Protein AF-A0A7J9MGV5-F1 (afdb_monomer_lite)

Sequence (72 aa):
MGHALATEGGFCTGSARVIDHQRLSSSGYVFSASLPPYLASAAITAIDILEQNPDLTSKLKENIAILWKGWF

pLDDT: mean 95.54, std 5.61, range [56.66, 98.25]

Secondary structure (DSSP, 8-state):
-TTTT-S--------HHHHHHHHHH-HHHHTSPPPPHHHHHHHHHHHHHHHH-THHHHHHHHHHHHHHHHH-

Radius of gyration: 17.15 Å; chains: 1; bounding box: 34×28×45 Å

Organism: Gossypium schwendimanii (NCBI:txid34291)

Foldseek 3Di:
DVDQLVADDDDDDDDPVVVVCCCVPPPCNPVDDDDDPVRVVSSVVSVVCCVVCVVVVVVVVVVVVVVVVVVD

InterPro domains:
  IPR004839 Aminotransferase, class I/classII, large domain [PF00155] (3-67)
  IPR015421 Pyridoxal phosphate-dependent transferase, major domain [G3DSA:3.40.640.10] (2-53)
  IPR015422 Pyridoxal phosphate-dependent transferase, small domain [G3DSA:3.90.1150.10] (54-68)
  IPR015424 Pyridoxal phosphate-dependent transferase [SSF53383] (3-70)
  IPR050087 8-amino-7-oxononanoate synthase class-II [PTHR13693] (1-70)

Structure (mmCIF, N/CA/C/O backbone):
data_AF-A0A7J9MGV5-F1
#
_entry.id   AF-A0A7J9MGV5-F1
#
loop_
_atom_site.group_PDB
_atom_site.id
_atom_site.type_symbol
_atom_site.label_atom_id
_atom_site.label_alt_id
_atom_site.label_comp_id
_atom_site.label_asym_id
_atom_site.label_entity_id
_atom_site.label_seq_id
_atom_site.pdbx_PDB_ins_code
_atom_site.Cartn_x
_atom_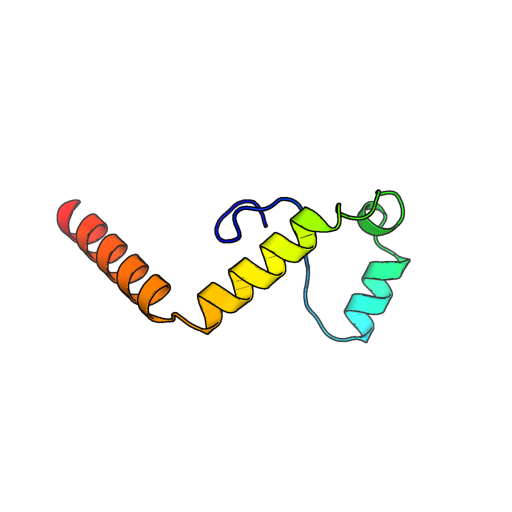site.Cartn_y
_atom_site.Cartn_z
_atom_site.occupancy
_atom_site.B_iso_or_equiv
_atom_site.auth_seq_id
_atom_site.auth_comp_id
_atom_site.auth_asym_id
_atom_site.auth_atom_id
_atom_site.pdbx_PDB_model_num
ATOM 1 N N . MET A 1 1 ? 2.196 4.910 2.263 1.00 96.44 1 MET A N 1
ATOM 2 C CA . MET A 1 1 ? 1.687 3.675 2.894 1.00 96.44 1 MET A CA 1
ATOM 3 C C . MET A 1 1 ? 2.030 3.585 4.388 1.00 96.44 1 MET A C 1
ATOM 5 O O . MET A 1 1 ? 1.376 2.819 5.078 1.00 96.44 1 MET A O 1
ATOM 9 N N . GLY A 1 2 ? 2.914 4.445 4.928 1.00 96.88 2 GLY A N 1
ATOM 10 C CA . GLY A 1 2 ? 3.379 4.442 6.336 1.00 96.88 2 GLY A CA 1
ATOM 11 C C . GLY A 1 2 ? 2.386 4.782 7.447 1.00 96.88 2 GLY A C 1
ATOM 12 O O . GLY A 1 2 ? 2.816 5.124 8.538 1.00 96.88 2 GLY A O 1
ATOM 13 N N . HIS A 1 3 ? 1.084 4.716 7.183 1.00 96.25 3 HIS A N 1
ATOM 14 C CA . HIS A 1 3 ? 0.044 4.969 8.181 1.00 96.25 3 HIS A CA 1
ATOM 15 C C . HIS A 1 3 ? -0.783 3.691 8.360 1.00 96.25 3 HIS A C 1
ATOM 17 O O . HIS A 1 3 ? -0.270 2.693 8.852 1.00 96.25 3 HIS A O 1
ATOM 23 N N . ALA A 1 4 ? -2.029 3.678 7.877 1.00 95.50 4 ALA A N 1
ATOM 24 C CA . ALA A 1 4 ? -2.955 2.556 8.032 1.00 95.50 4 ALA A CA 1
ATOM 25 C C . ALA A 1 4 ? -2.446 1.208 7.482 1.00 95.50 4 ALA A C 1
ATOM 27 O O . ALA A 1 4 ? -2.903 0.171 7.942 1.00 95.50 4 ALA A O 1
ATOM 28 N N . LEU A 1 5 ? -1.509 1.211 6.523 1.00 97.19 5 LEU A N 1
ATOM 29 C CA . LEU A 1 5 ? -0.969 -0.015 5.918 1.00 97.19 5 LEU A CA 1
ATOM 30 C C . LEU A 1 5 ? 0.313 -0.530 6.595 1.00 97.19 5 LEU A C 1
ATOM 32 O O . LEU A 1 5 ? 0.864 -1.525 6.138 1.00 97.19 5 LEU A O 1
ATOM 36 N N . ALA A 1 6 ? 0.807 0.143 7.643 1.00 96.00 6 ALA A N 1
ATOM 37 C CA . ALA A 1 6 ? 1.957 -0.287 8.452 1.00 96.00 6 ALA A CA 1
ATOM 38 C C . ALA A 1 6 ? 3.217 -0.703 7.647 1.00 96.00 6 ALA A C 1
ATOM 40 O O . ALA A 1 6 ? 3.948 -1.612 8.033 1.00 96.00 6 ALA A O 1
ATOM 41 N N . THR A 1 7 ? 3.478 -0.034 6.520 1.00 97.12 7 THR A N 1
ATOM 42 C CA . THR A 1 7 ? 4.587 -0.325 5.588 1.00 97.12 7 THR A CA 1
ATOM 43 C C . THR A 1 7 ? 5.105 0.960 4.939 1.00 97.12 7 THR A C 1
ATOM 45 O O . THR A 1 7 ? 4.450 1.995 5.007 1.00 97.12 7 THR A O 1
ATOM 48 N N . GLU A 1 8 ? 6.253 0.940 4.271 1.00 95.94 8 GLU A N 1
ATOM 49 C CA . GLU A 1 8 ? 6.821 2.125 3.614 1.00 95.94 8 GLU A CA 1
ATOM 50 C C . GLU A 1 8 ? 6.438 2.233 2.126 1.00 95.94 8 GLU A C 1
ATOM 52 O O . GLU A 1 8 ? 5.914 1.298 1.525 1.00 95.94 8 GLU A O 1
ATOM 57 N N . GLY A 1 9 ? 6.690 3.393 1.516 1.00 94.50 9 GLY A N 1
ATOM 58 C CA . GLY A 1 9 ? 6.423 3.662 0.103 1.00 94.50 9 GLY A CA 1
ATOM 59 C C . GLY A 1 9 ? 5.089 4.363 -0.152 1.00 94.50 9 GLY A C 1
ATOM 60 O O . GLY A 1 9 ? 4.401 4.826 0.767 1.00 94.50 9 GLY A O 1
ATOM 61 N N . GLY A 1 10 ? 4.707 4.457 -1.422 1.00 93.94 10 GLY A N 1
ATOM 62 C CA . GLY A 1 10 ? 3.504 5.151 -1.876 1.00 93.94 10 GLY A CA 1
ATOM 63 C C . GLY A 1 10 ? 2.964 4.558 -3.171 1.00 93.94 10 GLY A C 1
ATOM 64 O O . GLY A 1 10 ? 3.689 3.896 -3.907 1.00 93.94 10 GLY A O 1
ATOM 65 N N . PHE A 1 11 ? 1.686 4.804 -3.439 1.00 94.38 11 PHE A N 1
ATOM 66 C CA . PHE A 1 11 ? 1.042 4.454 -4.699 1.00 94.38 11 PHE A CA 1
ATOM 67 C C . PHE A 1 11 ? 0.140 5.607 -5.148 1.00 94.38 11 PHE A C 1
ATOM 69 O O . PHE A 1 11 ? -0.245 6.458 -4.346 1.00 94.38 11 PHE A O 1
ATOM 76 N N . CYS A 1 12 ? -0.191 5.624 -6.433 1.00 93.88 12 CYS A N 1
ATOM 77 C CA . CYS A 1 12 ? -1.215 6.488 -7.006 1.00 93.88 12 CYS A CA 1
ATOM 78 C C . CYS A 1 12 ? -2.129 5.641 -7.895 1.00 93.88 12 CYS A C 1
ATOM 80 O O . CYS A 1 12 ? -1.725 4.584 -8.383 1.00 93.88 12 CYS A O 1
ATOM 82 N N . THR A 1 13 ? -3.367 6.087 -8.079 1.00 95.62 13 THR A N 1
ATOM 83 C CA . THR A 1 13 ? -4.357 5.414 -8.922 1.00 95.62 13 THR A CA 1
ATOM 84 C C . THR A 1 13 ? -4.940 6.413 -9.914 1.00 95.62 13 THR A C 1
ATOM 86 O O . THR A 1 13 ? -4.977 7.619 -9.669 1.00 95.62 13 THR A O 1
ATOM 89 N N . GLY A 1 14 ? -5.356 5.918 -11.073 1.00 96.62 14 GLY A N 1
ATOM 90 C CA . GLY A 1 14 ? -5.872 6.742 -12.156 1.00 96.62 14 GLY A CA 1
ATOM 91 C C . GLY A 1 14 ? -6.157 5.903 -13.394 1.00 96.62 14 GLY A C 1
ATOM 92 O O . GLY A 1 14 ? -5.969 4.688 -13.393 1.00 96.62 14 GLY A O 1
ATOM 93 N N . SER A 1 15 ? -6.608 6.553 -14.468 1.00 98.06 15 SER A N 1
ATOM 94 C CA . SER A 1 15 ? -6.772 5.879 -15.764 1.00 98.06 15 SER A CA 1
ATOM 95 C C . SER A 1 15 ? -5.436 5.338 -16.283 1.00 98.06 15 SER A C 1
ATOM 97 O O . SER A 1 15 ? -4.397 5.943 -16.015 1.00 98.06 15 SER A O 1
ATOM 99 N N . ALA A 1 16 ? -5.470 4.279 -17.098 1.00 97.19 16 ALA A N 1
ATOM 100 C CA . ALA A 1 16 ? -4.270 3.696 -17.709 1.00 97.19 16 ALA A CA 1
ATOM 101 C C . ALA A 1 16 ? -3.376 4.763 -18.366 1.00 97.19 16 ALA A C 1
ATOM 103 O O . ALA A 1 16 ? -2.206 4.875 -18.030 1.00 97.19 16 ALA A O 1
ATOM 104 N N . ARG A 1 17 ? -3.970 5.666 -19.161 1.00 97.56 17 ARG A N 1
ATOM 105 C CA . ARG A 1 17 ? -3.258 6.785 -19.802 1.00 97.56 17 ARG A CA 1
ATOM 106 C C . ARG A 1 17 ? -2.498 7.677 -18.813 1.00 97.56 17 ARG A C 1
ATOM 108 O O . ARG A 1 17 ? -1.405 8.143 -19.120 1.00 97.56 17 ARG A O 1
ATOM 115 N N . VAL A 1 18 ? -3.089 7.966 -17.653 1.00 97.19 18 VAL A N 1
ATOM 116 C CA . VAL A 1 18 ? -2.453 8.803 -16.621 1.00 97.19 18 VAL A CA 1
ATOM 117 C C . VAL A 1 18 ? -1.317 8.043 -15.944 1.00 97.19 18 VAL A C 1
ATOM 119 O O . VAL A 1 18 ? -0.243 8.610 -15.764 1.00 97.19 18 VAL A O 1
ATOM 122 N N . ILE A 1 19 ? -1.529 6.766 -15.622 1.00 97.25 19 ILE A N 1
ATOM 123 C CA . ILE A 1 19 ? -0.510 5.918 -14.999 1.00 97.25 19 ILE A CA 1
ATOM 124 C C . ILE A 1 19 ? 0.678 5.696 -15.943 1.00 97.25 19 ILE A C 1
ATOM 126 O O . ILE A 1 19 ? 1.818 5.825 -15.506 1.00 97.25 19 ILE A O 1
ATOM 130 N N . ASP A 1 20 ? 0.438 5.439 -17.229 1.00 96.00 20 ASP A N 1
ATOM 131 C CA . ASP A 1 20 ? 1.494 5.275 -18.237 1.00 96.00 20 ASP A CA 1
ATOM 132 C C . ASP A 1 20 ? 2.328 6.551 -18.377 1.00 96.00 20 ASP A C 1
ATOM 134 O O . ASP A 1 20 ? 3.560 6.505 -18.369 1.00 96.00 20 ASP A O 1
ATOM 138 N N . HIS A 1 21 ? 1.664 7.711 -18.417 1.00 96.06 21 HIS A N 1
ATOM 139 C CA . HIS A 1 21 ? 2.352 8.998 -18.418 1.00 96.06 21 HIS A CA 1
ATOM 140 C C . HIS A 1 21 ? 3.191 9.192 -17.146 1.00 96.06 21 HIS A C 1
ATOM 142 O O . HIS A 1 21 ? 4.365 9.540 -17.232 1.00 96.06 21 HIS A O 1
ATOM 148 N N . GLN A 1 22 ? 2.637 8.916 -15.962 1.00 95.81 22 GLN A N 1
ATOM 149 C CA . GLN A 1 22 ? 3.371 9.044 -14.699 1.00 95.81 22 GLN A CA 1
ATOM 150 C C . GLN A 1 22 ? 4.565 8.087 -14.609 1.00 95.81 22 GLN A C 1
ATOM 152 O O . GLN A 1 22 ? 5.624 8.501 -14.143 1.00 95.81 22 GLN A O 1
ATOM 157 N N . ARG A 1 23 ? 4.439 6.842 -15.079 1.00 94.69 23 ARG A N 1
ATOM 158 C CA . ARG A 1 23 ? 5.534 5.856 -15.076 1.00 94.69 23 ARG A CA 1
ATOM 159 C C . ARG A 1 23 ? 6.730 6.303 -15.915 1.00 94.69 23 ARG A C 1
ATOM 161 O O . ARG A 1 23 ? 7.860 6.018 -15.539 1.00 94.69 23 ARG A O 1
ATOM 168 N N . LEU A 1 24 ? 6.485 6.997 -17.026 1.00 94.81 24 LEU A N 1
ATOM 169 C CA . LEU A 1 24 ? 7.539 7.454 -17.938 1.00 94.81 24 LEU A CA 1
ATOM 170 C C . LEU A 1 24 ? 8.054 8.861 -17.613 1.00 94.81 24 LEU A C 1
ATOM 172 O O . LEU A 1 24 ? 9.207 9.170 -17.900 1.00 94.81 24 LEU A O 1
ATOM 176 N N . SER A 1 25 ? 7.209 9.728 -17.053 1.00 96.06 25 SER A N 1
ATOM 177 C CA . SER A 1 25 ? 7.519 11.153 -16.863 1.00 96.06 25 SER A CA 1
ATOM 178 C C . SER A 1 25 ? 7.807 11.548 -15.411 1.00 96.06 25 SER A C 1
AT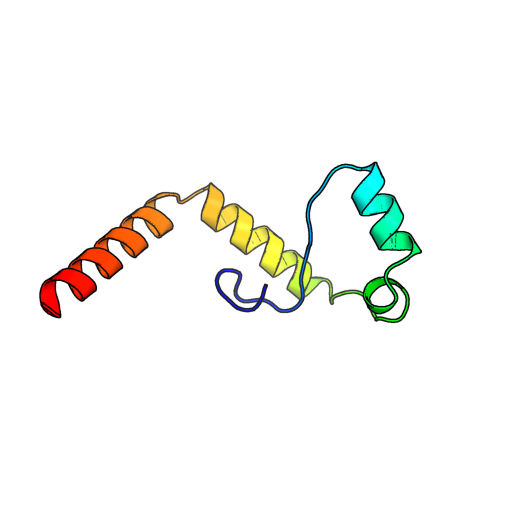OM 180 O O . SER A 1 25 ? 8.316 12.642 -15.172 1.00 96.06 25 SER A O 1
ATOM 182 N N . SER A 1 26 ? 7.514 10.695 -14.423 1.00 95.38 26 SER A N 1
ATOM 183 C CA . SER A 1 26 ? 7.805 10.996 -13.017 1.00 95.38 26 SER A CA 1
ATOM 184 C C . SER A 1 26 ? 9.267 10.716 -12.677 1.00 95.38 26 SER A C 1
ATOM 186 O O . SER A 1 26 ? 9.677 9.564 -12.540 1.00 95.38 26 SER A O 1
ATOM 188 N N . SER A 1 27 ? 10.040 11.780 -12.448 1.00 95.38 27 SER A N 1
ATOM 189 C CA . SER A 1 27 ? 11.434 11.681 -11.990 1.00 95.38 27 SER A CA 1
ATOM 190 C C . SER A 1 27 ? 11.564 10.856 -10.698 1.00 95.38 27 SER A C 1
ATOM 192 O O . SER A 1 27 ? 12.435 9.998 -10.592 1.00 95.38 27 SER A O 1
ATOM 194 N N . GLY A 1 28 ? 10.628 11.027 -9.755 1.00 91.19 28 GLY A N 1
ATOM 195 C CA . GLY A 1 28 ? 10.614 10.266 -8.500 1.00 91.19 28 GLY A CA 1
ATOM 196 C C . GLY A 1 28 ? 10.291 8.776 -8.661 1.00 91.19 28 GLY A C 1
ATOM 197 O O . GLY A 1 28 ? 10.587 7.999 -7.760 1.00 91.19 28 GLY A O 1
ATOM 198 N N . TYR A 1 29 ? 9.699 8.369 -9.789 1.00 93.69 29 TYR A N 1
ATOM 199 C CA . TYR A 1 29 ? 9.474 6.958 -10.118 1.00 93.69 29 TYR A CA 1
ATOM 200 C C . TYR A 1 29 ? 10.648 6.364 -10.910 1.00 93.69 29 TYR A C 1
ATOM 202 O O . TYR A 1 29 ? 11.080 5.255 -10.616 1.00 93.69 29 TYR A O 1
ATOM 210 N N . VAL A 1 30 ? 11.182 7.103 -11.892 1.00 95.75 30 VAL A N 1
ATOM 211 C CA . VAL A 1 30 ? 12.239 6.626 -12.805 1.00 95.75 30 VAL A CA 1
ATOM 212 C C . VAL A 1 30 ? 13.612 6.568 -12.134 1.00 95.75 30 VAL A C 1
ATOM 214 O O . VAL A 1 30 ? 14.357 5.614 -12.342 1.00 95.75 30 VAL A O 1
ATOM 217 N N . PHE A 1 31 ? 13.959 7.574 -11.330 1.00 96.06 31 PHE A N 1
ATOM 218 C CA . PHE A 1 31 ? 15.293 7.712 -10.731 1.00 96.06 31 PHE A CA 1
ATOM 219 C C . PHE A 1 31 ? 15.328 7.276 -9.261 1.00 96.06 31 PHE A C 1
ATOM 221 O O . PHE A 1 31 ? 16.115 7.793 -8.471 1.00 96.06 31 PHE A O 1
ATOM 228 N N . SER A 1 32 ? 14.467 6.326 -8.891 1.00 94.62 32 SER A N 1
ATOM 229 C CA . SER A 1 32 ? 14.394 5.752 -7.547 1.00 94.62 32 SER A CA 1
ATOM 230 C C . SER A 1 32 ? 14.436 4.226 -7.600 1.00 94.62 32 SER A C 1
ATOM 232 O O . SER A 1 32 ? 14.025 3.608 -8.583 1.00 94.62 32 SER A O 1
ATOM 234 N N . ALA A 1 33 ? 14.936 3.603 -6.534 1.00 95.75 33 ALA A N 1
ATOM 235 C CA . ALA A 1 33 ? 14.913 2.154 -6.400 1.00 95.75 33 ALA A CA 1
ATOM 236 C C . ALA A 1 33 ? 13.478 1.651 -6.176 1.00 95.75 33 ALA A C 1
ATOM 238 O O . ALA A 1 33 ? 12.647 2.313 -5.554 1.00 95.75 33 ALA A O 1
ATOM 239 N N . SER A 1 34 ? 13.197 0.443 -6.665 1.00 95.12 34 SER A N 1
ATOM 240 C CA . SER A 1 34 ? 11.925 -0.221 -6.380 1.00 95.12 34 SER A CA 1
ATOM 241 C C . SER A 1 34 ? 11.793 -0.562 -4.896 1.00 95.12 34 SER A C 1
ATOM 243 O O . SER A 1 34 ? 12.782 -0.804 -4.204 1.00 95.12 34 SER A O 1
ATOM 245 N N . LEU A 1 35 ? 10.547 -0.624 -4.425 1.00 95.69 35 LEU A N 1
ATOM 246 C CA . LEU A 1 35 ? 10.227 -1.021 -3.059 1.00 95.69 35 LEU A CA 1
ATOM 247 C C . LEU A 1 35 ? 10.712 -2.465 -2.789 1.00 95.69 35 LEU A C 1
ATOM 249 O O . LEU A 1 35 ? 10.449 -3.346 -3.613 1.00 95.69 35 LEU A O 1
ATOM 253 N N . PRO A 1 36 ? 11.369 -2.745 -1.648 1.00 97.50 36 PRO A N 1
ATOM 254 C CA . PRO A 1 36 ? 11.673 -4.107 -1.219 1.00 97.50 36 PRO A CA 1
ATOM 255 C C . PRO A 1 36 ? 10.439 -5.034 -1.257 1.00 97.50 36 PRO A 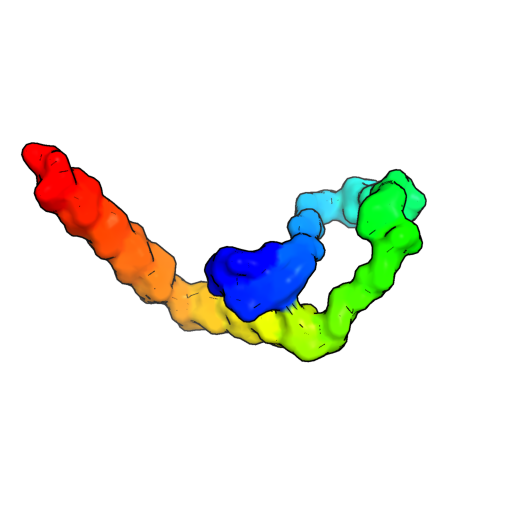C 1
ATOM 257 O O . PRO A 1 36 ? 9.371 -4.635 -0.780 1.00 97.50 36 PRO A O 1
ATOM 260 N N . PRO A 1 37 ? 10.557 -6.289 -1.745 1.00 97.06 37 PRO A N 1
ATOM 261 C CA . PRO A 1 37 ? 9.408 -7.185 -1.924 1.00 97.06 37 PRO A CA 1
ATOM 262 C C . PRO A 1 37 ? 8.568 -7.414 -0.661 1.00 97.06 37 PRO A C 1
ATOM 264 O O . PRO A 1 37 ? 7.345 -7.498 -0.738 1.00 97.06 37 PRO A O 1
ATOM 267 N N . TYR A 1 38 ? 9.202 -7.469 0.515 1.00 97.31 38 TYR A N 1
ATOM 268 C CA . TYR A 1 38 ? 8.489 -7.687 1.776 1.00 97.31 38 TYR A CA 1
ATOM 269 C C . TYR A 1 38 ? 7.589 -6.500 2.159 1.00 97.31 38 TYR A C 1
ATOM 271 O O . TYR A 1 38 ? 6.510 -6.710 2.706 1.00 97.31 38 TYR A O 1
ATOM 279 N N . LEU A 1 39 ? 7.983 -5.263 1.828 1.00 97.88 39 LEU A N 1
ATOM 280 C CA . LEU A 1 39 ? 7.167 -4.071 2.084 1.00 97.88 39 LEU A CA 1
ATOM 281 C C . LEU A 1 39 ? 5.951 -4.023 1.154 1.00 97.88 39 LEU A C 1
ATOM 283 O O . LEU A 1 39 ? 4.860 -3.665 1.599 1.00 97.88 39 LEU A O 1
ATOM 287 N N . ALA A 1 40 ? 6.122 -4.429 -0.110 1.00 97.19 40 ALA A N 1
ATOM 288 C CA . ALA A 1 40 ? 5.017 -4.573 -1.057 1.00 97.19 40 ALA A CA 1
ATOM 289 C C . ALA A 1 40 ? 4.032 -5.661 -0.603 1.00 97.19 40 ALA A C 1
ATOM 291 O O . ALA A 1 40 ? 2.826 -5.426 -0.588 1.00 97.19 40 ALA A O 1
ATOM 292 N N . SER A 1 41 ? 4.540 -6.819 -0.167 1.00 97.88 41 SER A N 1
ATOM 293 C CA . SER A 1 41 ? 3.703 -7.895 0.373 1.00 97.88 41 SER A CA 1
ATOM 294 C C . SER A 1 41 ? 2.929 -7.443 1.609 1.00 97.88 41 SER A C 1
ATOM 296 O O . SER A 1 41 ? 1.738 -7.711 1.694 1.00 97.88 41 SER A O 1
ATOM 298 N N . ALA A 1 42 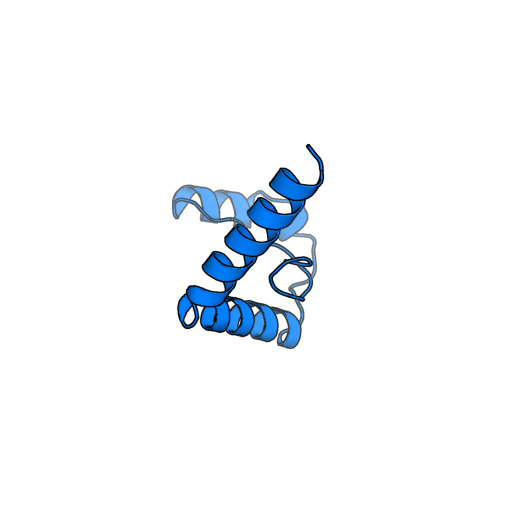? 3.570 -6.726 2.539 1.00 98.12 42 ALA A N 1
ATOM 299 C CA . ALA A 1 42 ? 2.897 -6.194 3.722 1.00 98.12 42 ALA A CA 1
ATOM 300 C C . ALA A 1 42 ? 1.771 -5.215 3.351 1.00 98.12 42 ALA A C 1
ATOM 302 O O . ALA A 1 42 ? 0.696 -5.273 3.943 1.00 98.12 42 ALA A O 1
ATOM 303 N N . ALA A 1 43 ? 1.987 -4.361 2.342 1.00 98.06 43 ALA A N 1
ATOM 304 C CA . ALA A 1 43 ? 0.964 -3.442 1.846 1.00 98.06 43 ALA A CA 1
ATOM 305 C C . ALA A 1 43 ? -0.256 -4.180 1.281 1.00 98.06 43 ALA A C 1
ATOM 307 O O . ALA A 1 43 ? -1.384 -3.820 1.609 1.00 98.06 43 ALA A O 1
ATOM 308 N N . ILE A 1 44 ? -0.022 -5.209 0.458 1.00 97.88 44 ILE A N 1
ATOM 309 C CA . ILE A 1 44 ? -1.081 -6.035 -0.139 1.00 97.88 44 ILE A CA 1
ATOM 310 C C . ILE A 1 44 ? -1.880 -6.724 0.968 1.00 97.88 44 ILE A C 1
ATOM 312 O O . ILE A 1 44 ? -3.087 -6.531 1.052 1.00 97.88 44 ILE A O 1
ATOM 316 N N . THR A 1 45 ? -1.203 -7.411 1.893 1.00 98.19 45 THR A N 1
ATOM 317 C CA . THR A 1 45 ? -1.863 -8.084 3.019 1.00 98.19 45 THR A CA 1
ATOM 318 C C . THR A 1 45 ? -2.665 -7.110 3.887 1.00 98.19 45 THR A C 1
ATOM 320 O O . THR A 1 45 ? -3.760 -7.439 4.335 1.00 98.19 45 THR A O 1
ATOM 323 N N . ALA A 1 46 ? -2.150 -5.902 4.139 1.00 97.94 46 ALA A N 1
ATOM 324 C CA . ALA A 1 46 ? -2.875 -4.894 4.910 1.00 97.94 46 ALA A CA 1
ATOM 325 C C . ALA A 1 46 ? -4.153 -4.424 4.194 1.00 97.94 46 ALA A C 1
ATOM 327 O O . ALA A 1 46 ? -5.175 -4.234 4.852 1.00 97.94 46 ALA A O 1
ATOM 328 N N . ILE A 1 47 ? -4.116 -4.266 2.865 1.00 97.50 47 ILE A N 1
ATOM 329 C CA . ILE A 1 47 ? -5.306 -3.954 2.059 1.00 97.50 47 ILE A CA 1
ATOM 330 C C . ILE A 1 47 ? -6.310 -5.109 2.134 1.00 97.50 47 ILE A C 1
ATOM 332 O O . ILE A 1 47 ? -7.468 -4.861 2.460 1.00 97.50 47 ILE A O 1
ATOM 336 N N . ASP A 1 48 ? -5.863 -6.353 1.948 1.00 98.19 48 ASP A N 1
ATOM 337 C CA . ASP A 1 48 ? -6.726 -7.540 2.023 1.00 98.19 48 ASP A CA 1
ATOM 338 C C . ASP A 1 48 ? -7.435 -7.639 3.386 1.00 98.19 48 ASP A C 1
ATOM 340 O O . ASP A 1 48 ? -8.638 -7.892 3.457 1.00 98.19 48 ASP A O 1
ATOM 344 N N . ILE A 1 49 ? -6.714 -7.385 4.485 1.00 98.06 49 ILE A N 1
ATOM 345 C CA . ILE A 1 49 ? -7.289 -7.363 5.838 1.00 98.06 49 ILE A CA 1
ATOM 346 C C . ILE A 1 49 ? -8.352 -6.266 5.966 1.00 98.06 49 ILE A C 1
ATOM 348 O O . ILE A 1 49 ? -9.404 -6.514 6.559 1.00 98.06 49 ILE A O 1
ATOM 352 N N . LEU A 1 50 ? -8.096 -5.066 5.436 1.00 97.25 50 LEU A N 1
ATOM 353 C CA . LEU A 1 50 ? -9.052 -3.956 5.489 1.00 97.25 50 LEU A CA 1
ATOM 354 C C . LEU A 1 50 ? -10.318 -4.246 4.672 1.00 97.25 50 LEU A C 1
ATOM 356 O O . LEU A 1 50 ? -11.411 -3.914 5.129 1.00 97.25 50 LEU A O 1
ATOM 360 N N . GLU A 1 51 ? -10.188 -4.880 3.506 1.00 97.06 51 GLU A N 1
ATOM 361 C CA . GLU A 1 51 ? -11.328 -5.267 2.665 1.00 97.06 51 GLU A CA 1
ATOM 362 C C . GLU A 1 51 ? -12.159 -6.390 3.299 1.00 97.06 51 GLU A C 1
ATOM 364 O O . GLU A 1 51 ? -13.389 -6.348 3.263 1.00 97.06 51 GLU A O 1
ATOM 369 N N . GLN A 1 52 ? -11.503 -7.371 3.923 1.00 98.25 52 GLN A N 1
ATOM 370 C CA . GLN A 1 52 ? -12.168 -8.518 4.548 1.00 98.25 52 GLN A CA 1
ATOM 371 C C . GLN A 1 52 ? -12.818 -8.185 5.899 1.00 98.25 52 GLN A C 1
ATOM 373 O O . GLN A 1 52 ? -13.724 -8.897 6.328 1.00 98.25 52 GLN A O 1
ATOM 378 N N . ASN A 1 53 ? -12.377 -7.119 6.579 1.00 97.62 53 ASN A N 1
ATOM 379 C CA . ASN A 1 53 ? -12.824 -6.768 7.931 1.00 97.62 53 ASN A CA 1
ATOM 380 C C . ASN A 1 53 ? -13.369 -5.325 7.995 1.00 97.62 53 ASN A C 1
ATOM 382 O O . ASN A 1 53 ? -12.756 -4.461 8.635 1.00 97.62 53 ASN A O 1
ATOM 386 N N . PRO A 1 54 ? -14.538 -5.037 7.385 1.00 95.94 54 PRO A N 1
ATOM 387 C CA . PRO A 1 54 ? -15.117 -3.687 7.359 1.00 95.94 54 PRO A CA 1
ATOM 388 C C . PRO A 1 54 ? -15.367 -3.110 8.764 1.00 95.94 54 PRO A C 1
ATOM 390 O O . PRO A 1 54 ? -15.252 -1.894 8.969 1.00 95.94 54 PRO A O 1
ATOM 393 N N . ASP A 1 55 ? -15.611 -3.976 9.751 1.00 97.94 55 ASP A N 1
ATOM 394 C CA . ASP A 1 55 ? -15.816 -3.619 11.159 1.00 97.94 55 ASP A CA 1
ATOM 395 C C . ASP A 1 55 ? -14.646 -2.836 11.769 1.00 97.94 55 ASP A C 1
ATOM 397 O O . ASP A 1 55 ? -14.863 -2.013 12.661 1.00 97.94 55 ASP A O 1
ATOM 401 N N . LEU A 1 56 ? -13.416 -3.012 11.265 1.00 97.06 56 LEU A N 1
ATOM 402 C CA . LEU A 1 56 ? -12.256 -2.225 11.699 1.00 97.06 56 LEU A CA 1
ATOM 403 C C . LEU A 1 56 ? -12.493 -0.724 11.482 1.00 97.06 56 LEU A C 1
ATOM 405 O O . LEU A 1 56 ? -12.233 0.091 12.370 1.00 97.06 56 LEU A O 1
ATOM 409 N N . THR A 1 57 ? -13.033 -0.354 10.317 1.00 96.56 57 THR A N 1
ATOM 410 C CA . THR A 1 57 ? -13.343 1.049 10.004 1.00 96.56 57 THR A CA 1
ATOM 411 C C . THR A 1 57 ? -14.603 1.548 10.702 1.00 96.56 57 THR A C 1
ATOM 413 O O . THR A 1 57 ? -14.645 2.719 11.089 1.00 96.56 57 THR A O 1
ATOM 416 N N . SER A 1 58 ? -15.602 0.688 10.919 1.00 97.69 58 SER A N 1
ATOM 417 C CA . SER A 1 58 ? -16.793 1.029 11.711 1.00 97.69 58 SER A CA 1
ATOM 418 C C . SER A 1 58 ? -16.410 1.372 13.152 1.00 97.69 58 SER A C 1
ATOM 420 O O . SER A 1 58 ? -16.709 2.469 13.627 1.00 97.69 58 SER A O 1
ATOM 422 N N . LYS A 1 59 ? -15.623 0.509 13.803 1.00 98.19 59 LYS A N 1
ATOM 423 C CA . LYS A 1 59 ? -15.135 0.718 15.172 1.00 98.19 59 LYS A CA 1
ATOM 424 C C . LYS A 1 59 ? -14.251 1.960 15.301 1.00 98.19 59 LYS A C 1
ATOM 426 O O . LYS A 1 59 ? -14.352 2.692 16.284 1.00 98.19 59 LYS A O 1
ATOM 431 N N . LEU A 1 60 ? -13.402 2.240 14.306 1.00 97.69 60 LEU A N 1
ATOM 432 C CA . LEU A 1 60 ? -12.615 3.478 14.273 1.00 97.69 60 LEU A CA 1
ATOM 433 C C . LEU A 1 60 ? -13.524 4.718 14.301 1.00 97.69 60 LEU A C 1
ATOM 435 O O . LEU A 1 60 ? -13.282 5.633 15.086 1.00 97.69 60 LEU A O 1
ATOM 439 N N . LYS A 1 61 ? -14.581 4.742 13.481 1.00 97.81 61 LYS A N 1
ATOM 440 C CA . LYS A 1 61 ? -15.539 5.859 13.436 1.00 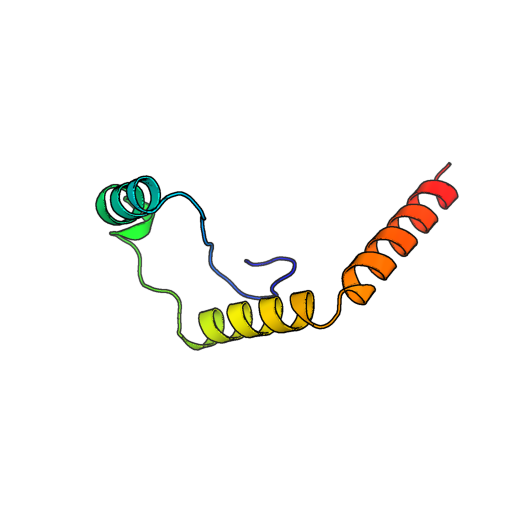97.81 61 LYS A CA 1
ATOM 441 C C . LYS A 1 61 ? -16.306 6.017 14.749 1.00 97.81 61 LYS A C 1
ATOM 443 O O . LYS A 1 61 ? -16.486 7.145 15.203 1.00 97.81 61 LYS A O 1
ATOM 448 N N . GLU A 1 62 ? -16.714 4.915 15.374 1.00 98.12 62 GLU A N 1
ATOM 449 C CA . GLU A 1 62 ? -17.363 4.932 16.692 1.00 98.12 62 GLU A CA 1
ATOM 450 C C . GLU A 1 62 ? -16.450 5.540 17.762 1.00 98.12 62 GLU A C 1
ATOM 452 O O . GLU A 1 62 ? -16.860 6.458 18.474 1.00 98.12 62 GLU A O 1
ATOM 457 N N . ASN A 1 63 ? -15.188 5.105 17.822 1.00 97.62 63 ASN A N 1
ATOM 458 C CA . ASN A 1 63 ? -14.203 5.646 18.759 1.00 97.62 63 ASN A CA 1
ATOM 459 C C . ASN A 1 63 ? -13.965 7.148 18.543 1.00 97.62 63 ASN A C 1
ATOM 461 O O . ASN A 1 63 ? -13.892 7.906 19.511 1.00 97.62 63 ASN A O 1
ATOM 465 N N . ILE A 1 64 ? -13.886 7.592 17.282 1.00 97.75 64 ILE A N 1
ATOM 466 C CA . ILE A 1 64 ? -13.772 9.018 16.940 1.00 97.75 64 ILE A CA 1
ATOM 467 C C . ILE A 1 64 ? -14.995 9.791 17.450 1.00 97.75 64 ILE A C 1
ATOM 469 O O . ILE A 1 64 ? -14.836 10.851 18.053 1.00 97.75 64 ILE A O 1
ATOM 473 N N . ALA A 1 65 ? -16.209 9.267 17.256 1.00 97.38 65 ALA A N 1
ATOM 474 C CA . ALA A 1 65 ? -17.436 9.919 17.709 1.00 97.38 65 ALA A CA 1
ATOM 475 C C . ALA A 1 65 ? -17.524 10.014 19.241 1.00 97.38 65 ALA A C 1
ATOM 477 O O . ALA A 1 65 ? -17.977 11.035 19.759 1.00 97.38 65 ALA A O 1
ATOM 478 N N . ILE A 1 66 ? -17.079 8.979 19.962 1.00 97.44 66 ILE A N 1
ATOM 479 C CA . ILE A 1 66 ? -16.986 8.994 21.430 1.00 97.44 66 ILE A CA 1
ATOM 480 C C . ILE A 1 66 ? -16.024 10.093 21.881 1.00 97.44 66 ILE A C 1
ATOM 482 O O . ILE A 1 66 ? -16.386 10.907 22.727 1.00 97.44 66 ILE A O 1
ATOM 486 N N . LEU A 1 67 ? -14.826 10.144 21.293 1.00 97.12 67 LEU A N 1
ATOM 487 C CA . LEU A 1 67 ? -13.817 11.138 21.653 1.00 97.12 67 LEU A CA 1
ATOM 488 C C . LEU A 1 67 ? -14.303 12.561 21.363 1.00 97.12 67 LEU A C 1
ATOM 490 O O . LEU A 1 67 ? -14.136 13.442 22.198 1.00 97.12 67 LEU A O 1
ATOM 494 N N . TRP A 1 68 ? -14.960 12.770 20.221 1.00 96.06 68 TRP A N 1
ATOM 495 C CA . TRP A 1 68 ? -15.495 14.076 19.842 1.00 96.06 68 TRP A CA 1
ATOM 496 C C . TRP A 1 68 ? -16.619 14.541 20.777 1.00 96.06 68 TRP A C 1
ATOM 498 O O . TRP A 1 68 ? -16.609 15.687 21.212 1.00 96.06 68 TRP A O 1
ATOM 508 N N . LYS A 1 69 ? -17.549 13.648 21.145 1.00 93.00 69 LYS A N 1
ATOM 509 C CA . LYS A 1 69 ? -18.628 13.949 22.104 1.00 93.00 69 LYS A CA 1
ATOM 510 C C . LYS A 1 69 ? -18.144 14.137 23.537 1.00 93.00 69 LYS A C 1
ATOM 512 O O . LYS A 1 69 ? -18.815 14.819 24.283 1.00 93.00 69 LYS A O 1
ATOM 517 N N . GLY A 1 70 ? -17.057 13.483 23.944 1.00 85.62 70 GLY A N 1
ATOM 518 C CA . GLY A 1 70 ? -16.503 13.631 25.295 1.00 85.62 70 GLY A CA 1
ATOM 519 C C . GLY A 1 70 ? -15.651 14.889 25.475 1.00 85.62 70 GLY A C 1
ATOM 520 O O . GLY A 1 70 ? -15.270 15.211 26.596 1.00 85.62 70 GLY A O 1
ATOM 521 N N . TRP A 1 71 ? -15.315 15.570 24.378 1.00 74.56 71 TRP A N 1
ATOM 522 C CA . TRP A 1 71 ? -14.534 16.808 24.373 1.00 74.56 71 TRP A CA 1
ATOM 523 C C . TRP A 1 71 ? -15.390 18.083 24.398 1.00 74.56 71 TRP A C 1
ATOM 525 O O . TRP A 1 71 ? -14.853 19.147 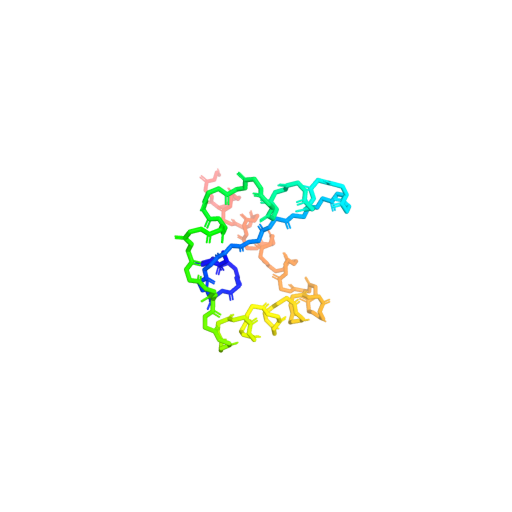24.702 1.00 74.56 71 TRP A O 1
ATOM 535 N N . PHE A 1 72 ? -16.685 17.977 24.093 1.00 56.66 72 PHE A N 1
ATOM 536 C CA . PHE A 1 72 ? -17.682 19.049 24.184 1.00 56.66 72 PHE A CA 1
ATOM 537 C C . PHE A 1 72 ? -18.750 18.689 25.218 1.00 56.66 72 PHE A C 1
ATOM 539 O O . PHE A 1 72 ? -19.341 19.630 25.789 1.00 56.66 72 PHE A O 1
#